Protein AF-A0A2M8NLM7-F1 (afdb_monomer_lite)

pLDDT: mean 86.48, std 8.17, range [51.12, 95.0]

Foldseek 3Di:
DVPQDDVCVVVPQWDFDWDDQPHPPDPHGKIWGFTGNDPDTPHIDIDDDPPPPVLVVVVVVDDPVVSLVSQLPPDVVCSVVSPDD

Secondary structure (DSSP, 8-state):
-BTTB-HHHHHTSSEEEEE-SS-TTSSSS-EEEEEEETTEEEEEEEE--TT---HHHHHHTS-HHHHHHHHTTTSTT-HHHHT--

Structure (mmCIF, N/CA/C/O backbone):
data_AF-A0A2M8NLM7-F1
#
_entry.id   AF-A0A2M8NLM7-F1
#
loop_
_atom_site.group_PDB
_atom_site.id
_atom_site.type_symbol
_atom_site.label_atom_id
_atom_site.label_alt_id
_atom_site.label_comp_id
_atom_site.label_asym_id
_atom_site.label_entity_id
_atom_site.label_seq_id
_atom_site.pdbx_PDB_ins_co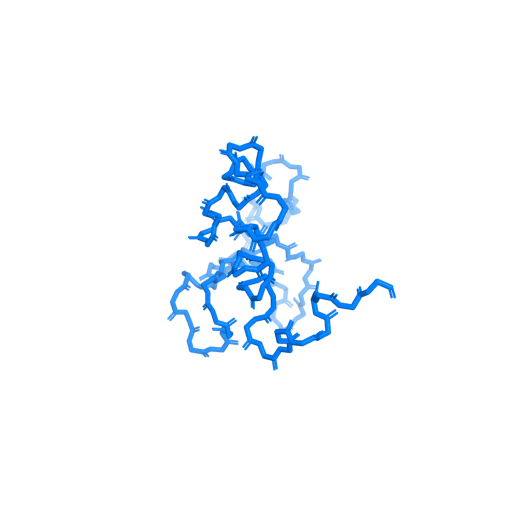de
_atom_site.Cartn_x
_atom_site.Cartn_y
_atom_site.Cartn_z
_atom_site.occupancy
_atom_site.B_iso_or_equiv
_atom_site.auth_seq_id
_atom_site.auth_comp_id
_atom_site.auth_asym_id
_atom_site.auth_atom_id
_atom_site.pdbx_PDB_model_num
ATOM 1 N N . MET A 1 1 ? -20.959 4.704 2.022 1.00 54.62 1 MET A N 1
ATOM 2 C CA . MET A 1 1 ? -20.862 4.101 3.371 1.00 54.62 1 MET A CA 1
ATOM 3 C C . MET A 1 1 ? -21.977 3.100 3.634 1.00 54.62 1 MET A C 1
ATOM 5 O O . MET A 1 1 ? -21.649 2.016 4.085 1.00 54.62 1 MET A O 1
ATOM 9 N N . ARG A 1 2 ? -23.251 3.379 3.303 1.00 51.12 2 ARG A N 1
ATOM 10 C CA . ARG A 1 2 ? -24.307 2.344 3.323 1.00 51.12 2 ARG A CA 1
ATOM 11 C C . ARG A 1 2 ? -23.900 1.131 2.474 1.00 51.12 2 ARG A C 1
ATOM 13 O O . ARG A 1 2 ? -23.602 1.310 1.296 1.00 51.12 2 ARG A O 1
ATOM 20 N N . GLY A 1 3 ? -23.841 -0.045 3.099 1.00 67.94 3 GLY A N 1
ATOM 21 C CA . GLY A 1 3 ? -23.432 -1.320 2.494 1.00 67.94 3 GLY A CA 1
ATOM 22 C C . GLY A 1 3 ? -21.967 -1.729 2.709 1.00 67.94 3 GLY A C 1
ATOM 23 O O . GLY A 1 3 ? -21.636 -2.876 2.444 1.00 67.94 3 GLY A O 1
ATOM 24 N N . LEU A 1 4 ? -21.100 -0.827 3.188 1.00 73.94 4 LEU A N 1
ATOM 25 C CA . LEU A 1 4 ? -19.694 -1.137 3.504 1.00 73.94 4 LEU A CA 1
ATOM 26 C C . LEU A 1 4 ? -19.418 -1.176 5.014 1.00 73.94 4 LEU A C 1
ATOM 28 O O . LEU A 1 4 ? -18.485 -1.841 5.441 1.00 73.94 4 LEU A O 1
ATOM 32 N N . VAL A 1 5 ? -20.214 -0.452 5.803 1.00 74.56 5 VAL A N 1
ATOM 33 C CA . VAL A 1 5 ? -20.200 -0.474 7.274 1.00 74.56 5 VAL A CA 1
ATOM 34 C C . VAL A 1 5 ? -21.543 -0.996 7.772 1.00 74.56 5 VAL A C 1
ATOM 36 O O . VAL A 1 5 ? -22.545 -0.856 7.059 1.00 74.56 5 VAL A O 1
ATOM 39 N N . SER A 1 6 ? -21.570 -1.604 8.959 1.00 80.81 6 SER A N 1
ATOM 40 C CA . SER A 1 6 ? -22.806 -2.161 9.509 1.00 80.81 6 SER A CA 1
ATOM 41 C C . SER A 1 6 ? -23.838 -1.065 9.812 1.00 80.81 6 SER A C 1
ATOM 43 O O . SER A 1 6 ? -23.500 0.106 10.007 1.00 80.81 6 SER A O 1
ATOM 45 N N . ASP A 1 7 ? -25.118 -1.433 9.892 1.00 81.50 7 ASP A N 1
ATOM 46 C CA . ASP A 1 7 ? -26.163 -0.484 10.295 1.00 81.50 7 ASP A CA 1
ATOM 47 C C . ASP A 1 7 ? -25.956 0.025 11.735 1.00 81.50 7 ASP A C 1
ATOM 49 O O . ASP A 1 7 ? -26.326 1.159 12.038 1.00 81.50 7 ASP A O 1
ATOM 53 N N . ARG A 1 8 ? -25.273 -0.757 12.589 1.00 82.94 8 ARG A N 1
ATOM 54 C CA . ARG A 1 8 ? -24.895 -0.378 13.964 1.00 82.94 8 ARG A CA 1
ATOM 55 C C . ARG A 1 8 ? -23.879 0.769 13.991 1.00 82.94 8 ARG A C 1
ATOM 57 O O . ARG A 1 8 ? -23.926 1.620 14.879 1.00 82.94 8 ARG A O 1
ATOM 64 N N . ALA A 1 9 ? -23.024 0.864 12.973 1.00 79.19 9 ALA A N 1
ATOM 65 C CA . ALA A 1 9 ? -22.102 1.989 12.814 1.00 79.19 9 ALA A CA 1
ATOM 66 C C . ALA A 1 9 ? -22.828 3.288 12.440 1.00 79.19 9 ALA A C 1
ATOM 68 O O . ALA A 1 9 ? -22.381 4.382 12.781 1.00 79.19 9 ALA A O 1
ATOM 69 N N . LEU A 1 10 ? -23.957 3.183 11.731 1.00 80.44 10 LEU A N 1
ATOM 70 C CA . LEU A 1 10 ? -24.767 4.334 11.323 1.00 80.44 10 LEU A CA 1
ATOM 71 C C . LEU A 1 10 ? -25.656 4.846 12.461 1.00 80.44 10 LEU A C 1
ATOM 73 O O . LEU A 1 10 ? -25.959 6.039 12.498 1.00 80.44 10 LEU A O 1
ATOM 77 N N . THR A 1 11 ? -26.071 3.964 13.374 1.00 84.12 11 THR A N 1
ATOM 78 C CA . THR A 1 11 ? -26.817 4.326 14.589 1.00 84.12 11 THR A CA 1
ATOM 79 C C . THR A 1 11 ? -25.911 4.781 15.737 1.00 84.12 11 THR A C 1
ATOM 81 O O . THR A 1 11 ? -26.412 5.371 16.692 1.00 84.12 11 THR A O 1
ATOM 84 N N . GLY A 1 12 ? -24.592 4.580 15.623 1.00 81.88 12 GLY A N 1
ATOM 85 C CA . GLY A 1 12 ? -23.591 5.002 16.608 1.00 81.88 12 GLY A CA 1
ATOM 86 C C . GLY A 1 12 ? -23.361 4.005 17.746 1.00 81.88 12 GLY A C 1
ATOM 87 O O . GLY A 1 12 ? -22.789 4.379 18.766 1.00 81.88 12 GLY A O 1
ATOM 88 N N . GLU A 1 13 ? -23.807 2.756 17.592 1.00 85.69 13 GLU A N 1
ATOM 89 C CA . GLU A 1 13 ? -23.536 1.673 18.546 1.00 85.69 13 GLU A CA 1
ATOM 90 C C . GLU A 1 13 ? -22.095 1.160 18.442 1.00 85.69 13 GLU A C 1
ATOM 92 O O . GLU A 1 13 ? -21.514 0.775 19.452 1.00 85.69 13 GLU A O 1
ATOM 97 N N . THR A 1 14 ? -21.521 1.164 17.235 1.00 87.75 14 THR A N 1
ATOM 98 C CA . THR A 1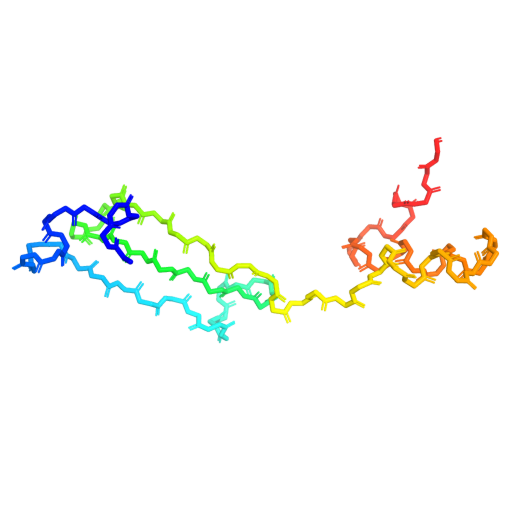 14 ? -20.118 0.807 16.979 1.00 87.75 14 THR A CA 1
ATOM 99 C C . THR A 1 14 ? -19.309 2.049 16.603 1.00 87.75 14 THR A C 1
ATOM 101 O O . THR A 1 14 ? -19.817 3.014 16.023 1.00 87.75 14 THR A O 1
ATOM 104 N N . LEU A 1 15 ? -18.028 2.059 16.968 1.00 88.69 15 LEU A N 1
ATOM 105 C CA . LEU A 1 15 ? -17.122 3.179 16.738 1.00 88.69 15 LEU A CA 1
ATOM 106 C C . LEU A 1 15 ? -16.532 3.104 15.327 1.00 88.69 15 LEU A C 1
ATOM 108 O O . LEU A 1 15 ? -15.842 2.147 14.986 1.00 88.69 15 LEU A O 1
ATOM 112 N N . LEU A 1 16 ? -16.720 4.161 14.535 1.00 89.81 16 LEU A N 1
ATOM 113 C CA . LEU A 1 16 ? -15.997 4.341 13.276 1.00 89.81 16 LEU A CA 1
ATOM 114 C C . LEU A 1 16 ? -14.698 5.113 13.512 1.00 89.81 16 LEU A C 1
ATOM 116 O O . LEU A 1 16 ? -14.708 6.317 13.774 1.00 89.81 16 LEU A O 1
ATOM 120 N N . LEU A 1 17 ? -13.573 4.419 13.376 1.00 88.81 17 LEU A N 1
ATOM 121 C CA . LEU A 1 17 ? -12.232 4.966 13.517 1.00 88.81 17 LEU A CA 1
ATOM 122 C C . LEU A 1 17 ? -11.558 5.088 12.146 1.00 88.81 17 LEU A C 1
ATOM 124 O O . LEU A 1 17 ? -11.416 4.117 11.408 1.00 88.81 17 LEU A O 1
ATOM 128 N N . ASN A 1 18 ? -11.090 6.289 11.812 1.00 88.31 18 ASN A N 1
ATOM 129 C CA . ASN A 1 18 ? -10.262 6.513 10.630 1.00 88.31 18 ASN A CA 1
ATOM 130 C C . ASN A 1 18 ? -8.781 6.432 11.019 1.00 88.31 18 ASN A C 1
ATOM 132 O O . ASN A 1 18 ? -8.247 7.358 11.630 1.00 88.31 18 ASN A O 1
ATOM 136 N N . MET A 1 19 ? -8.123 5.330 10.668 1.00 85.94 19 MET A N 1
ATOM 137 C CA . MET A 1 19 ? -6.711 5.091 10.945 1.00 85.94 19 MET A CA 1
ATOM 138 C C . MET A 1 19 ? -5.873 5.375 9.693 1.00 85.94 19 MET A C 1
ATOM 140 O O . MET A 1 19 ? -5.956 4.655 8.703 1.00 85.94 19 MET A O 1
ATOM 144 N N . GLY A 1 20 ? -5.051 6.425 9.732 1.00 82.06 20 GLY A N 1
ATOM 145 C CA . GLY A 1 20 ? -4.191 6.834 8.611 1.00 82.06 20 GLY A CA 1
ATOM 146 C C . GLY A 1 20 ? -4.643 8.134 7.928 1.00 82.06 20 GLY A C 1
ATOM 147 O O . GLY A 1 20 ? -5.610 8.757 8.371 1.00 82.06 20 GLY A O 1
ATOM 148 N N . PRO A 1 21 ? -3.933 8.606 6.882 1.00 74.62 21 PRO A N 1
ATOM 149 C CA . PRO A 1 21 ? -2.993 7.860 6.029 1.00 74.62 21 PRO A CA 1
ATOM 150 C C . PRO A 1 21 ? -1.524 7.851 6.496 1.00 74.62 21 PRO A C 1
ATOM 152 O O . PRO A 1 21 ? -0.714 7.128 5.928 1.00 74.62 21 PRO A O 1
ATOM 155 N N . HIS A 1 22 ? -1.171 8.658 7.506 1.00 77.12 22 HIS A N 1
ATOM 156 C CA . HIS A 1 22 ? 0.208 8.837 7.996 1.00 77.12 22 HIS A CA 1
ATOM 157 C C . HIS A 1 22 ? 0.400 8.269 9.415 1.00 77.12 22 HIS A C 1
ATOM 159 O O . HIS A 1 22 ? 1.082 8.851 10.262 1.00 77.12 22 HIS A O 1
ATOM 165 N N . HIS A 1 23 ? -0.276 7.163 9.724 1.00 82.62 23 HIS A N 1
ATOM 166 C CA . HIS A 1 23 ? -0.127 6.537 11.032 1.00 82.62 23 HIS A CA 1
ATOM 167 C C . HIS A 1 23 ? 1.205 5.761 11.080 1.00 82.62 23 HIS A C 1
ATOM 169 O O . HIS A 1 23 ? 1.452 4.970 10.177 1.00 82.62 23 HIS A O 1
ATOM 175 N N . PRO A 1 24 ? 2.060 5.902 12.112 1.00 78.62 24 PRO A N 1
ATOM 176 C CA . PRO A 1 24 ? 3.372 5.236 12.152 1.00 78.62 24 PRO A CA 1
ATOM 177 C C . PRO A 1 24 ? 3.316 3.706 12.037 1.00 78.62 24 PRO A C 1
ATOM 179 O O . PRO A 1 24 ? 4.269 3.084 11.581 1.00 78.62 24 PRO A O 1
ATOM 182 N N . SER A 1 25 ? 2.199 3.095 12.442 1.00 75.69 25 SER A N 1
ATOM 183 C CA . SER A 1 25 ? 1.985 1.644 12.336 1.00 75.69 25 SER A CA 1
ATOM 184 C C . SER A 1 25 ? 1.702 1.151 10.915 1.00 75.69 25 SER A C 1
ATOM 186 O O . SER A 1 25 ? 1.685 -0.057 10.701 1.00 75.69 25 SER A O 1
ATOM 188 N N . THR A 1 26 ? 1.466 2.039 9.943 1.00 79.62 26 THR A N 1
ATOM 189 C CA . THR A 1 26 ? 1.355 1.644 8.536 1.00 79.62 26 THR A CA 1
ATOM 190 C C . THR A 1 26 ? 2.727 1.775 7.882 1.00 79.62 26 THR A C 1
ATOM 192 O O . THR A 1 26 ? 3.216 2.884 7.683 1.00 79.62 26 THR A O 1
ATOM 195 N N . HIS A 1 27 ? 3.370 0.649 7.552 1.00 80.94 27 HIS A N 1
ATOM 196 C CA . HIS A 1 27 ? 4.587 0.647 6.735 1.00 80.94 27 HIS A CA 1
ATOM 197 C C . HIS A 1 27 ? 4.239 1.103 5.312 1.00 80.94 27 HIS A C 1
ATOM 199 O O . HIS A 1 27 ? 3.805 0.309 4.482 1.00 80.94 27 HIS A O 1
ATOM 205 N N . GLY A 1 28 ? 4.385 2.402 5.060 1.00 82.81 28 GLY A N 1
ATOM 206 C CA . GLY A 1 28 ? 3.937 3.059 3.835 1.00 82.81 28 GLY A CA 1
ATOM 207 C C . GLY A 1 28 ? 2.737 3.970 4.091 1.00 82.81 28 GLY A C 1
ATOM 208 O O . GLY A 1 28 ? 2.523 4.442 5.205 1.00 82.81 28 GLY A O 1
ATOM 209 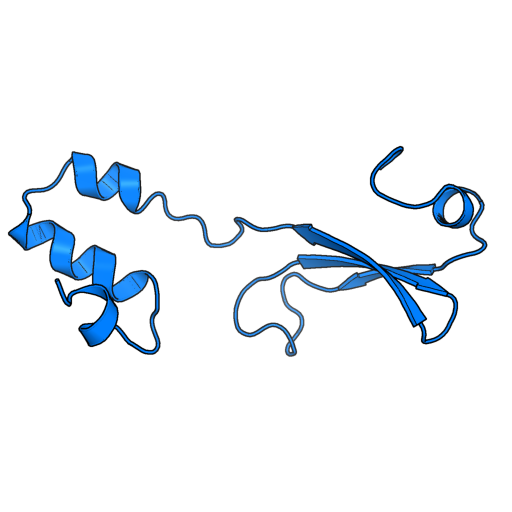N N . VAL A 1 29 ? 1.961 4.243 3.043 1.00 86.56 29 VAL A N 1
ATOM 210 C CA . VAL A 1 29 ? 0.782 5.116 3.117 1.00 86.56 29 VAL A CA 1
ATOM 211 C C . VAL A 1 29 ? -0.461 4.256 2.954 1.00 86.56 29 VAL A C 1
ATOM 213 O O . VAL A 1 29 ? -0.748 3.771 1.860 1.00 86.56 29 VAL A O 1
ATOM 216 N N . LEU A 1 30 ? -1.183 4.054 4.053 1.00 88.94 30 LEU A N 1
ATOM 217 C CA . LEU A 1 30 ? -2.402 3.257 4.085 1.00 88.94 30 LEU A CA 1
ATOM 218 C C . LEU A 1 30 ? -3.430 3.947 4.971 1.00 88.94 30 LEU A C 1
ATOM 220 O O . LEU A 1 30 ? -3.126 4.381 6.082 1.00 88.94 30 LEU A O 1
ATOM 224 N N . ARG A 1 31 ? -4.662 4.026 4.477 1.00 90.62 31 ARG A N 1
ATOM 225 C CA . ARG A 1 31 ? -5.806 4.474 5.257 1.00 90.62 31 ARG A CA 1
ATOM 226 C C . ARG A 1 31 ? -6.745 3.296 5.468 1.00 90.62 31 ARG A C 1
ATOM 228 O O . ARG A 1 31 ? -7.131 2.625 4.519 1.00 90.62 31 ARG A O 1
ATOM 235 N N . LEU A 1 32 ? -7.121 3.066 6.716 1.00 89.81 32 LEU A N 1
ATOM 236 C CA . LEU A 1 32 ? -8.063 2.038 7.129 1.00 89.81 32 LEU A CA 1
ATOM 237 C C . LEU A 1 32 ? -9.236 2.723 7.822 1.00 89.81 32 LEU A C 1
ATOM 239 O O . LEU A 1 32 ? -9.055 3.399 8.834 1.00 89.81 32 LEU A O 1
ATOM 243 N N . LEU A 1 33 ? -10.441 2.546 7.288 1.00 90.00 33 LEU A N 1
ATOM 244 C CA . LEU A 1 33 ? -11.655 2.878 8.021 1.00 90.00 33 LEU A CA 1
ATOM 245 C C . LEU A 1 33 ? -12.089 1.628 8.788 1.00 90.00 33 LEU A C 1
ATOM 247 O O . LEU A 1 33 ? -12.473 0.624 8.187 1.00 90.00 33 LEU A O 1
ATOM 251 N N . LEU A 1 34 ? -11.964 1.686 10.106 1.00 90.69 34 LEU A N 1
ATOM 252 C CA . LEU A 1 34 ? -12.237 0.588 11.020 1.00 90.69 34 LEU A CA 1
ATOM 253 C C . LEU A 1 34 ? -13.581 0.815 11.700 1.00 90.69 34 LEU A C 1
ATOM 255 O O . LEU A 1 34 ? -13.868 1.912 12.173 1.00 90.69 34 LEU A O 1
ATOM 259 N N . GLU A 1 35 ? -14.382 -0.235 11.762 1.00 92.19 35 GLU A N 1
ATOM 260 C CA . GLU A 1 35 ? -15.561 -0.317 12.609 1.00 92.19 35 GLU A CA 1
ATOM 261 C C . GLU A 1 35 ? -15.222 -1.199 13.811 1.00 92.19 35 GLU A C 1
ATOM 263 O O . GLU A 1 35 ? -14.890 -2.376 13.646 1.00 92.19 35 GLU A O 1
ATOM 268 N N . LEU A 1 36 ? -15.281 -0.620 15.007 1.00 90.94 36 LEU A N 1
ATOM 269 C CA . LEU A 1 36 ? -14.905 -1.263 16.259 1.00 90.94 36 LEU A CA 1
ATOM 270 C C . LEU A 1 36 ? -16.127 -1.414 17.168 1.00 90.94 36 LEU A C 1
ATOM 272 O O . LEU A 1 36 ? -16.858 -0.449 17.394 1.00 90.94 36 LEU A O 1
ATOM 276 N N . ASP A 1 37 ? -16.315 -2.604 17.729 1.00 91.00 37 ASP A N 1
ATOM 277 C CA . ASP A 1 37 ? -17.211 -2.845 18.864 1.00 91.00 37 ASP A CA 1
ATOM 278 C C . ASP A 1 37 ? -16.326 -3.046 20.104 1.00 91.00 37 ASP A C 1
ATOM 280 O O . ASP A 1 37 ? -15.819 -4.134 20.381 1.00 91.00 37 ASP A O 1
ATOM 284 N N . GLY A 1 38 ? -16.000 -1.940 20.779 1.00 89.50 38 GLY A N 1
ATOM 285 C CA . GLY A 1 38 ? -14.985 -1.932 21.834 1.00 89.50 38 GLY A CA 1
ATOM 286 C C . GLY A 1 38 ? -13.578 -2.227 21.295 1.00 89.50 38 GLY A C 1
ATOM 287 O O . GLY A 1 38 ? -13.006 -1.406 20.579 1.00 89.50 38 GLY A O 1
ATOM 288 N N . GLU A 1 39 ? -13.014 -3.377 21.674 1.00 92.00 39 GLU A N 1
ATOM 289 C CA . GLU A 1 39 ? -11.686 -3.846 21.237 1.00 92.00 39 GLU A CA 1
ATOM 290 C C . GLU A 1 39 ? -11.754 -4.802 20.032 1.00 92.00 39 GLU A C 1
ATOM 292 O O . GLU A 1 39 ? -10.722 -5.144 19.450 1.00 92.00 39 GLU A O 1
ATOM 297 N N . GLU A 1 40 ? -12.956 -5.235 19.640 1.00 91.12 40 GLU A N 1
ATOM 298 C CA . GLU A 1 40 ? -13.160 -6.159 18.528 1.00 91.12 40 GLU A CA 1
ATOM 299 C C . GLU A 1 40 ? -13.351 -5.400 17.208 1.00 91.12 40 GLU A C 1
ATOM 301 O O . GLU A 1 40 ? -14.108 -4.430 17.120 1.00 91.12 40 GLU A O 1
ATOM 306 N N . VAL A 1 41 ? -12.665 -5.852 16.155 1.00 90.75 41 VAL A N 1
ATOM 307 C CA . VAL A 1 41 ? -12.835 -5.314 14.801 1.00 90.75 41 VAL A CA 1
ATOM 308 C C . VAL A 1 41 ? -14.016 -6.014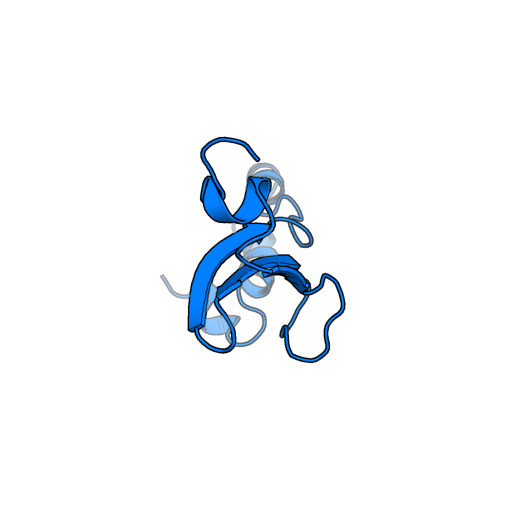 14.143 1.00 90.75 41 VAL A C 1
ATOM 310 O O . VAL A 1 41 ? -13.935 -7.197 13.827 1.00 90.75 41 VAL A O 1
ATOM 313 N N . VAL A 1 42 ? -15.088 -5.269 13.882 1.00 90.81 42 VAL A N 1
ATOM 314 C CA . VAL A 1 42 ? -16.262 -5.782 13.163 1.00 90.81 42 VAL A CA 1
ATOM 315 C C . VAL A 1 42 ? -15.996 -5.772 11.661 1.00 90.81 42 VAL A C 1
ATOM 317 O O . VAL A 1 42 ? -16.171 -6.779 10.978 1.00 90.81 42 VAL A O 1
ATOM 320 N N . THR A 1 43 ? -15.534 -4.628 11.153 1.00 89.00 43 THR A N 1
ATOM 321 C CA . THR A 1 43 ? -15.280 -4.424 9.725 1.00 89.00 43 THR A CA 1
ATOM 322 C C . THR A 1 43 ? -14.036 -3.567 9.530 1.00 89.00 43 THR A C 1
ATOM 324 O O . THR A 1 43 ? -13.810 -2.599 10.257 1.00 89.00 43 THR A O 1
ATOM 327 N N . CYS A 1 44 ? -13.245 -3.875 8.504 1.00 89.12 44 CYS A N 1
ATOM 328 C CA . CYS A 1 44 ? -12.153 -3.026 8.049 1.00 89.12 44 CYS A CA 1
ATOM 329 C C . CYS A 1 44 ? -12.303 -2.718 6.556 1.00 89.12 44 CYS A C 1
ATOM 331 O O . CYS A 1 44 ? -12.482 -3.606 5.725 1.00 89.12 44 CYS A O 1
ATOM 333 N N . LEU A 1 45 ? -12.234 -1.436 6.210 1.00 89.75 45 LEU A N 1
ATOM 334 C CA . LEU A 1 45 ? -12.275 -0.966 4.832 1.00 89.75 45 LEU A CA 1
ATOM 335 C C . LEU A 1 45 ? -10.932 -0.314 4.503 1.00 89.75 45 LEU A C 1
ATOM 337 O O . LEU A 1 45 ? -10.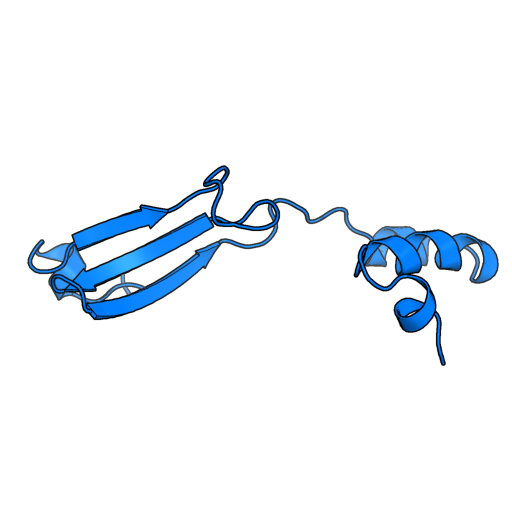684 0.822 4.926 1.00 89.75 45 LEU A O 1
ATOM 341 N N . PRO A 1 46 ? -10.047 -1.023 3.784 1.00 89.94 46 PRO A N 1
ATOM 342 C CA . PRO A 1 46 ? -8.795 -0.447 3.334 1.00 89.94 46 PRO A CA 1
ATOM 343 C C . PRO A 1 46 ? -9.035 0.484 2.143 1.00 89.94 46 PRO A C 1
ATOM 345 O O . PRO A 1 46 ? -9.559 0.082 1.107 1.00 89.94 46 PRO A O 1
ATOM 348 N N . ASP A 1 47 ? -8.624 1.737 2.296 1.00 89.94 47 ASP A N 1
ATOM 349 C CA . ASP A 1 47 ? -8.562 2.733 1.232 1.00 89.94 47 ASP A CA 1
ATOM 350 C C . ASP A 1 47 ? -7.134 2.717 0.662 1.00 89.94 47 ASP A C 1
ATOM 352 O O . ASP A 1 47 ? -6.172 3.175 1.291 1.00 89.94 47 ASP A O 1
ATOM 356 N N . VAL A 1 48 ? -6.992 2.072 -0.498 1.00 88.94 48 VAL A N 1
ATOM 357 C CA . VAL A 1 48 ? -5.716 1.822 -1.184 1.00 88.94 48 VAL A CA 1
ATOM 358 C C . VAL A 1 48 ? -5.555 2.734 -2.398 1.00 88.94 48 VAL A C 1
ATOM 360 O O . VAL A 1 48 ? -6.522 3.251 -2.944 1.00 88.94 48 VAL A O 1
ATOM 363 N N . GLY A 1 49 ? -4.314 2.899 -2.863 1.00 89.25 49 GLY A N 1
ATOM 364 C CA . GLY A 1 49 ? -4.009 3.675 -4.072 1.00 89.25 49 GLY A CA 1
ATOM 365 C C . GLY A 1 49 ? -3.302 5.007 -3.822 1.00 89.25 49 GLY A C 1
ATOM 366 O O . GLY A 1 49 ? -2.917 5.668 -4.781 1.00 89.25 49 GLY A O 1
ATOM 367 N N . PHE A 1 50 ? -3.020 5.365 -2.564 1.00 87.88 50 PHE A N 1
ATOM 368 C CA . PHE A 1 50 ? -2.200 6.540 -2.227 1.00 87.88 50 PHE A CA 1
ATOM 369 C C . PHE A 1 50 ? -0.789 6.506 -2.840 1.00 87.88 50 PHE A C 1
ATOM 371 O O . PHE A 1 50 ? -0.189 7.557 -3.048 1.00 87.88 50 PHE A O 1
ATOM 378 N N . LEU A 1 51 ? -0.272 5.312 -3.154 1.00 90.44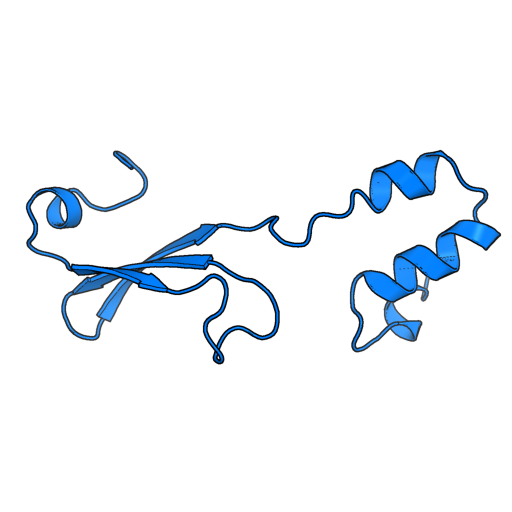 51 LEU A N 1
ATOM 379 C CA . LEU A 1 51 ? 1.015 5.102 -3.824 1.00 90.44 51 LEU A CA 1
ATOM 380 C C . LEU A 1 51 ? 0.857 4.562 -5.260 1.00 90.44 51 LEU A C 1
ATOM 382 O O . LEU A 1 51 ? 1.771 3.949 -5.808 1.00 90.44 51 LEU A O 1
ATOM 386 N N . HIS A 1 52 ? -0.302 4.757 -5.894 1.00 93.06 52 HIS A N 1
ATOM 387 C CA . HIS A 1 52 ? -0.482 4.364 -7.288 1.00 93.06 52 HIS A CA 1
ATOM 388 C C . HIS A 1 52 ? 0.304 5.303 -8.216 1.00 93.06 52 HIS A C 1
ATOM 390 O O . HIS A 1 52 ? -0.047 6.466 -8.393 1.00 93.06 52 HIS A O 1
ATOM 396 N N . THR A 1 53 ? 1.365 4.787 -8.837 1.00 91.19 53 THR A N 1
ATOM 397 C CA . THR A 1 53 ? 2.245 5.547 -9.745 1.00 91.19 53 THR A CA 1
ATOM 398 C C . THR A 1 53 ? 2.045 5.197 -11.225 1.00 91.19 53 THR A C 1
ATOM 400 O O . THR A 1 53 ? 2.770 5.696 -12.085 1.00 91.19 53 THR A O 1
ATOM 403 N N . GLY A 1 54 ? 1.064 4.344 -11.550 1.00 92.69 54 GLY A N 1
ATOM 404 C CA . GLY A 1 54 ? 0.787 3.924 -12.927 1.00 92.69 54 GLY A CA 1
ATOM 405 C C . GLY A 1 54 ? 1.934 3.131 -13.564 1.00 92.69 54 GLY A C 1
ATOM 406 O O . GLY A 1 54 ? 2.248 3.344 -14.736 1.00 92.69 54 GLY A O 1
ATOM 407 N N . ILE A 1 55 ? 2.599 2.261 -12.794 1.00 93.50 55 ILE A N 1
ATOM 408 C CA . ILE A 1 55 ? 3.775 1.488 -13.237 1.00 93.50 55 ILE A CA 1
ATOM 409 C C . ILE A 1 55 ? 3.464 0.688 -14.506 1.00 93.50 55 ILE A C 1
ATOM 411 O O . ILE A 1 55 ? 4.198 0.797 -15.485 1.00 93.50 55 ILE A O 1
ATOM 415 N N . GLU A 1 56 ? 2.339 -0.024 -14.528 1.00 93.38 56 GLU A N 1
ATOM 416 C CA . GLU A 1 56 ? 1.885 -0.818 -15.678 1.00 93.38 56 GLU A CA 1
ATOM 417 C C . GLU A 1 56 ? 1.758 0.040 -16.944 1.00 93.38 56 GLU A C 1
ATOM 419 O O . GLU A 1 56 ? 2.318 -0.289 -17.990 1.00 93.38 56 GLU A O 1
ATOM 424 N N . LYS A 1 57 ? 1.133 1.220 -16.828 1.00 94.50 57 LYS A N 1
ATOM 425 C CA . LYS A 1 57 ? 0.980 2.145 -17.956 1.00 94.50 57 LYS A CA 1
ATOM 426 C C . LYS A 1 57 ? 2.318 2.698 -18.443 1.00 94.50 57 LYS A C 1
ATOM 428 O O . LYS A 1 57 ? 2.517 2.909 -19.638 1.00 94.50 57 LYS A O 1
ATOM 433 N N . ASN A 1 58 ? 3.252 2.935 -17.526 1.00 92.56 58 ASN A N 1
ATOM 434 C CA . ASN A 1 58 ? 4.600 3.366 -17.876 1.00 92.56 58 ASN A CA 1
ATOM 435 C C . ASN A 1 58 ? 5.374 2.268 -18.615 1.00 92.56 58 ASN A C 1
ATOM 437 O O . ASN A 1 58 ? 6.145 2.597 -19.520 1.00 92.56 58 ASN A O 1
ATOM 441 N N . ILE A 1 59 ? 5.166 0.996 -18.262 1.00 94.56 59 ILE A N 1
ATOM 442 C CA . ILE A 1 59 ? 5.799 -0.153 -18.920 1.00 94.56 59 ILE A CA 1
ATOM 443 C C . ILE A 1 59 ? 5.336 -0.275 -20.377 1.00 94.56 59 ILE A C 1
ATOM 445 O O . ILE A 1 59 ? 6.182 -0.492 -21.237 1.00 94.56 59 ILE A O 1
ATOM 449 N N . GLU A 1 60 ? 4.058 -0.019 -20.689 1.00 95.00 60 GLU A N 1
ATOM 450 C CA . GLU A 1 60 ? 3.551 -0.043 -22.079 1.00 95.00 60 GLU A CA 1
ATOM 451 C C . GLU A 1 60 ? 4.333 0.881 -23.030 1.00 95.00 60 GLU A C 1
ATOM 453 O O . GLU A 1 60 ? 4.470 0.602 -24.218 1.00 95.00 60 GLU A O 1
ATOM 458 N N . SER A 1 61 ? 4.854 1.998 -22.512 1.00 95.00 61 SER A N 1
ATOM 459 C CA . SER A 1 61 ? 5.605 2.988 -23.296 1.00 95.00 61 SER A CA 1
ATOM 460 C C . SER A 1 61 ? 7.101 2.674 -23.443 1.00 95.00 61 SER A C 1
ATOM 462 O O . SER A 1 61 ? 7.829 3.429 -24.095 1.00 95.00 61 SER A O 1
ATOM 464 N N . LYS A 1 62 ? 7.600 1.611 -22.796 1.00 93.38 62 LYS A N 1
ATOM 465 C CA . LYS A 1 62 ? 9.034 1.312 -22.670 1.00 93.38 62 LYS A CA 1
ATOM 466 C C . LYS A 1 62 ? 9.387 -0.034 -23.292 1.00 93.38 62 LYS A C 1
ATOM 468 O O . LYS A 1 62 ? 8.597 -0.966 -23.325 1.00 93.38 62 LYS A O 1
ATOM 473 N N . THR A 1 63 ? 10.626 -0.139 -23.768 1.00 93.94 63 THR A N 1
ATOM 474 C CA . THR A 1 63 ? 11.208 -1.428 -24.157 1.00 93.94 63 THR A CA 1
ATOM 475 C C . THR A 1 63 ? 11.464 -2.285 -22.918 1.00 93.94 63 THR A C 1
ATOM 477 O O . THR A 1 63 ? 11.689 -1.746 -21.833 1.00 93.94 63 THR A O 1
ATOM 480 N N . TYR A 1 64 ? 11.480 -3.609 -23.089 1.00 90.44 64 TYR A N 1
ATOM 481 C CA . TYR A 1 64 ? 11.619 -4.570 -21.989 1.00 90.44 64 TYR A CA 1
ATOM 482 C C . TYR A 1 64 ? 12.819 -4.269 -21.074 1.00 90.44 64 TYR A C 1
ATOM 484 O O . TYR A 1 64 ? 12.664 -4.143 -19.866 1.00 90.44 64 TYR A O 1
ATOM 492 N N . GLU A 1 65 ? 13.993 -4.006 -21.652 1.00 91.56 65 GLU A N 1
ATOM 493 C CA . GLU A 1 65 ? 15.212 -3.656 -20.904 1.00 91.56 65 GLU A CA 1
ATOM 494 C C . GLU A 1 65 ? 15.053 -2.400 -20.030 1.00 91.56 65 GLU A C 1
ATOM 496 O O . GLU A 1 65 ? 15.599 -2.316 -18.934 1.00 91.56 65 GLU A O 1
ATOM 501 N N . LYS A 1 66 ? 14.273 -1.414 -20.490 1.00 90.25 66 LYS A N 1
ATOM 502 C CA . LYS A 1 66 ? 14.012 -0.176 -19.740 1.00 90.25 66 LYS A CA 1
ATOM 503 C C . LYS A 1 66 ? 12.946 -0.372 -18.660 1.00 90.25 66 LYS A C 1
ATOM 505 O O . LYS A 1 66 ? 12.911 0.403 -17.703 1.00 90.25 66 LYS A O 1
ATOM 510 N N . ALA A 1 67 ? 12.083 -1.375 -18.814 1.00 91.25 67 ALA A N 1
ATOM 511 C CA . ALA A 1 67 ? 11.021 -1.693 -17.869 1.00 91.25 67 ALA A CA 1
ATOM 512 C C . ALA A 1 67 ? 11.537 -2.391 -16.598 1.00 91.25 67 ALA A C 1
ATOM 514 O O . ALA A 1 67 ? 10.918 -2.222 -15.554 1.00 91.25 67 ALA A O 1
ATOM 515 N N . VAL A 1 68 ? 12.692 -3.069 -16.640 1.00 90.12 68 VAL A N 1
ATOM 516 C CA . VAL A 1 68 ? 13.268 -3.796 -15.483 1.00 90.12 68 VAL A CA 1
ATOM 517 C C . VAL A 1 68 ? 13.438 -2.902 -14.244 1.00 90.12 68 VAL A C 1
ATOM 519 O O . VAL A 1 68 ? 13.139 -3.286 -13.122 1.00 90.12 68 VAL A O 1
ATOM 522 N N . THR A 1 69 ? 13.827 -1.639 -14.429 1.00 89.19 69 THR A N 1
ATOM 523 C CA . THR A 1 69 ? 13.977 -0.709 -13.290 1.00 89.19 69 THR A CA 1
ATOM 524 C C . THR A 1 69 ? 12.646 -0.292 -12.654 1.00 89.19 69 THR A C 1
ATOM 526 O O . THR A 1 69 ? 12.620 0.298 -11.573 1.00 89.19 69 THR A O 1
ATOM 529 N N . LEU A 1 70 ? 11.524 -0.499 -13.348 1.00 90.69 70 LEU A N 1
ATOM 530 C CA . LEU A 1 70 ? 10.189 -0.214 -12.830 1.00 90.69 70 LEU A CA 1
ATOM 531 C C . LEU A 1 70 ? 9.665 -1.382 -11.993 1.00 90.69 70 LEU A C 1
ATOM 533 O O . LEU A 1 70 ? 9.021 -1.137 -10.976 1.00 90.69 70 LEU A O 1
ATOM 537 N N . THR A 1 71 ? 9.984 -2.618 -12.376 1.00 88.88 71 THR A N 1
ATOM 538 C CA . THR A 1 71 ? 9.591 -3.824 -11.639 1.00 88.88 71 THR A CA 1
ATOM 539 C C . THR A 1 71 ? 10.315 -3.944 -10.297 1.00 88.88 71 THR A C 1
ATOM 541 O O . THR A 1 71 ? 9.688 -4.312 -9.307 1.00 88.88 71 THR A O 1
ATOM 544 N N . ASP A 1 72 ? 11.563 -3.471 -10.197 1.00 90.25 72 ASP A N 1
ATOM 545 C CA . ASP A 1 72 ? 12.290 -3.329 -8.920 1.00 90.25 72 ASP A CA 1
ATOM 546 C C . ASP A 1 72 ? 11.535 -2.509 -7.862 1.00 90.25 72 ASP A C 1
ATOM 548 O O . ASP A 1 72 ? 11.720 -2.703 -6.664 1.00 90.25 72 ASP A O 1
ATOM 552 N N . ARG A 1 73 ? 10.694 -1.561 -8.296 1.00 89.94 73 ARG A N 1
ATOM 553 C CA . ARG A 1 73 ? 9.988 -0.624 -7.409 1.00 89.94 73 ARG A CA 1
ATOM 554 C C . ARG A 1 73 ? 8.636 -1.145 -6.920 1.00 89.94 73 ARG A C 1
ATOM 556 O O . ARG A 1 73 ? 7.990 -0.444 -6.146 1.00 89.94 73 ARG A O 1
ATOM 563 N N . MET A 1 74 ? 8.194 -2.318 -7.380 1.00 88.56 74 MET A N 1
ATOM 564 C CA . MET A 1 74 ? 6.902 -2.895 -6.987 1.00 88.56 74 MET A CA 1
ATOM 565 C C . MET A 1 74 ? 6.938 -3.418 -5.548 1.00 88.56 74 MET A C 1
ATOM 567 O O . MET A 1 74 ? 6.131 -2.990 -4.728 1.00 88.56 74 MET A O 1
ATOM 571 N N . ASP A 1 75 ? 7.916 -4.265 -5.224 1.00 90.56 75 ASP A N 1
ATOM 572 C CA . ASP A 1 75 ? 8.317 -4.552 -3.845 1.00 90.56 75 ASP A CA 1
ATOM 573 C C . ASP A 1 75 ? 9.731 -4.018 -3.616 1.00 90.56 75 ASP A C 1
ATOM 575 O O . ASP A 1 75 ? 10.723 -4.606 -4.050 1.00 90.56 75 ASP A O 1
ATOM 579 N N . TYR A 1 76 ? 9.808 -2.896 -2.906 1.00 89.19 76 TYR A N 1
ATOM 580 C CA . TYR A 1 76 ? 11.065 -2.217 -2.618 1.00 89.19 76 TYR A CA 1
ATOM 581 C C . TYR A 1 76 ? 11.967 -2.978 -1.630 1.00 89.19 76 TYR A C 1
ATOM 583 O O . TYR A 1 76 ? 13.131 -2.603 -1.486 1.00 89.19 76 TYR A O 1
ATOM 591 N N . LEU A 1 77 ? 11.472 -4.013 -0.937 1.00 91.44 77 LEU A N 1
ATOM 592 C CA . LEU A 1 77 ? 12.287 -4.854 -0.052 1.00 91.44 77 LEU A CA 1
ATOM 593 C C . LEU A 1 77 ? 12.947 -6.021 -0.793 1.00 91.44 77 LEU A C 1
ATOM 595 O O . LEU A 1 77 ? 13.991 -6.501 -0.347 1.00 91.44 77 LEU A O 1
ATOM 599 N N . SER A 1 78 ? 12.380 -6.470 -1.918 1.00 91.62 78 SER A N 1
ATOM 600 C CA . SER A 1 78 ? 12.894 -7.617 -2.677 1.00 91.62 78 SER A CA 1
ATOM 601 C C . SER A 1 78 ? 12.970 -7.381 -4.200 1.00 91.62 78 SER A C 1
ATOM 603 O O . SER A 1 78 ? 12.422 -8.145 -4.996 1.00 91.62 78 SER A O 1
ATOM 605 N N . PRO A 1 79 ? 13.737 -6.371 -4.661 1.00 88.56 79 PRO A N 1
ATOM 606 C CA . PRO A 1 79 ? 13.792 -5.991 -6.079 1.00 88.56 79 PRO A CA 1
ATOM 607 C C . PRO A 1 79 ? 14.237 -7.138 -7.000 1.00 88.56 79 PRO A C 1
ATOM 609 O O . PRO A 1 79 ? 13.662 -7.354 -8.062 1.00 88.56 79 PRO A O 1
ATOM 612 N N . MET A 1 80 ? 15.209 -7.944 -6.560 1.00 88.94 80 MET A N 1
ATOM 613 C CA . MET A 1 80 ? 15.721 -9.070 -7.350 1.00 88.94 80 MET A CA 1
ATOM 614 C C . MET A 1 80 ? 14.661 -10.148 -7.596 1.00 88.94 80 MET A C 1
ATOM 616 O O . MET A 1 80 ? 14.644 -10.736 -8.673 1.00 88.94 80 MET A O 1
ATOM 620 N N . SER A 1 81 ? 13.774 -10.390 -6.626 1.00 90.44 81 SER A N 1
ATOM 621 C CA . SER A 1 81 ? 12.672 -11.348 -6.762 1.00 90.44 81 SER A CA 1
ATOM 622 C C . SER A 1 81 ? 11.633 -10.863 -7.770 1.00 90.44 81 SER A C 1
ATOM 624 O O . SER A 1 81 ? 11.119 -11.669 -8.537 1.00 90.44 81 SER A O 1
ATOM 626 N N . ASN A 1 82 ? 11.379 -9.552 -7.834 1.00 87.88 82 ASN A N 1
ATOM 627 C CA . ASN A 1 82 ? 10.418 -8.962 -8.775 1.00 87.88 82 ASN A CA 1
ATOM 628 C C . ASN A 1 82 ? 10.817 -9.144 -10.247 1.00 87.88 82 ASN A C 1
ATOM 630 O O . ASN A 1 82 ? 9.960 -9.070 -11.124 1.00 87.88 82 ASN A O 1
ATOM 634 N N . ASN A 1 83 ? 12.107 -9.362 -10.516 1.00 86.62 83 ASN A N 1
ATOM 635 C CA . ASN A 1 83 ? 12.641 -9.561 -11.864 1.00 86.62 83 ASN A CA 1
ATOM 636 C C . ASN A 1 83 ? 12.900 -11.034 -12.203 1.00 86.62 83 ASN A C 1
ATOM 638 O O . ASN A 1 83 ? 13.332 -11.319 -13.322 1.00 86.62 83 ASN A O 1
ATOM 642 N N . MET A 1 84 ? 12.702 -11.959 -11.257 1.00 82.00 84 MET A N 1
ATOM 643 C CA . MET A 1 84 ? 12.830 -13.382 -11.559 1.00 82.00 84 MET A CA 1
ATOM 644 C C . MET A 1 84 ? 11.670 -13.823 -12.453 1.00 82.00 84 MET A C 1
ATOM 646 O O . MET A 1 84 ? 10.511 -13.505 -12.191 1.00 82.00 84 MET A O 1
ATOM 650 N N . VAL A 1 85 ? 12.021 -14.558 -13.508 1.00 57.97 85 VAL A N 1
ATOM 651 C CA . VAL A 1 85 ? 11.105 -15.263 -14.413 1.00 57.97 85 VAL A CA 1
ATOM 652 C C . VAL A 1 85 ? 11.121 -16.740 -14.065 1.00 57.97 85 VAL A C 1
ATOM 654 O O . VAL A 1 85 ? 12.240 -17.264 -13.850 1.00 57.97 85 VAL A O 1
#

Radius of gyration: 18.59 Å; chains: 1; bounding box: 42×24×46 Å

Sequence (85 aa):
MRGLVSDRALTGETLLLNMGPHHPSTHGVLRLLLELDGEEVVTCLPDVGFLHTGIEKNIESKTYEKAVTLTDRMDYLSPMSNNMV